Protein AF-A0A8J3SLG2-F1 (afdb_monomer_lite)

Foldseek 3Di:
DKWKKFKAQQDDPPPFQDGGGQKIWIQDPQAKIWMWGPGPDIDIDIDNHPVVVCVVPCVVVSIDIDTPDDPPPCVPPPVPPVVVVVVVVVPPD

InterPro domains:
  IPR059865 Acb5 phage protein [PF26761] (3-69)

Sequence (93 aa):
MFRRFVLIRKVDVTGVSGSGVVVHGVRFPDGVCAYRWNSPWKTTCIADSIADIEKIHGHDGATVVHWLDGENDQALADADLWQSVRRVHDEAV

Radius of gyration: 15.97 Å; chains: 1; bounding box: 39×22×44 Å

pLDDT: mean 81.61, std 18.51, range [45.56, 98.44]

Structu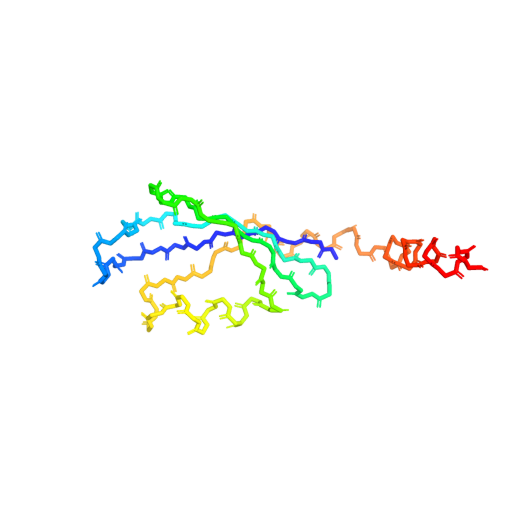re (mmCIF, N/CA/C/O backbone):
data_AF-A0A8J3SLG2-F1
#
_entry.id   AF-A0A8J3SLG2-F1
#
loop_
_atom_site.group_PDB
_atom_site.id
_atom_site.type_symbol
_atom_site.label_atom_id
_atom_site.label_alt_id
_atom_site.label_comp_id
_atom_site.label_asym_id
_atom_site.label_entity_id
_atom_site.label_seq_id
_atom_site.pdbx_PDB_ins_code
_atom_site.Cartn_x
_atom_site.Cartn_y
_atom_site.Cartn_z
_atom_site.occupancy
_atom_site.B_iso_or_equiv
_atom_site.auth_seq_id
_atom_site.auth_comp_id
_atom_site.auth_asym_id
_atom_site.auth_atom_id
_atom_site.pdbx_PDB_model_num
ATOM 1 N N . MET A 1 1 ? 0.512 -3.377 -16.281 1.00 74.62 1 MET A N 1
ATOM 2 C CA . MET A 1 1 ? 0.252 -1.959 -15.948 1.00 74.62 1 MET A CA 1
ATOM 3 C C . MET A 1 1 ? 0.462 -1.727 -14.460 1.00 74.62 1 MET A C 1
ATOM 5 O O . MET A 1 1 ? 0.230 -2.656 -13.690 1.00 74.62 1 MET A O 1
ATOM 9 N N . PHE A 1 2 ? 0.940 -0.547 -14.061 1.00 88.44 2 PHE A N 1
ATOM 10 C CA . PHE A 1 2 ? 1.011 -0.193 -12.644 1.00 88.44 2 PHE A CA 1
ATOM 11 C C . PHE A 1 2 ? -0.364 0.268 -12.142 1.00 88.44 2 PHE A C 1
ATOM 13 O O . PHE A 1 2 ? -1.149 0.792 -12.926 1.00 88.44 2 PHE A O 1
ATOM 20 N N . ARG A 1 3 ? -0.663 0.052 -10.858 1.00 93.62 3 ARG A N 1
ATOM 21 C CA . ARG A 1 3 ? -1.933 0.450 -10.234 1.00 93.62 3 ARG A CA 1
ATOM 22 C C . ARG A 1 3 ? -1.700 1.198 -8.932 1.00 93.62 3 ARG A C 1
ATOM 24 O O . ARG A 1 3 ? -0.934 0.742 -8.088 1.00 93.62 3 ARG A O 1
ATOM 31 N N . ARG A 1 4 ? -2.372 2.324 -8.746 1.00 96.50 4 ARG A N 1
ATOM 32 C CA . ARG A 1 4 ? -2.303 3.183 -7.565 1.00 96.50 4 ARG A CA 1
ATOM 33 C C . ARG A 1 4 ? -3.288 2.715 -6.503 1.00 96.50 4 ARG A C 1
ATOM 35 O O . ARG A 1 4 ? -4.425 2.342 -6.800 1.00 96.50 4 ARG A O 1
ATOM 42 N N . PHE A 1 5 ? -2.866 2.798 -5.251 1.00 97.06 5 PHE A N 1
ATOM 43 C CA . PHE A 1 5 ? -3.698 2.488 -4.097 1.00 97.06 5 PHE A CA 1
ATOM 44 C C . PHE A 1 5 ? -3.403 3.426 -2.926 1.00 97.06 5 PHE A C 1
ATOM 46 O O . PHE A 1 5 ? -2.381 4.114 -2.883 1.00 97.06 5 PHE A O 1
ATOM 53 N N . VAL A 1 6 ? -4.302 3.422 -1.950 1.00 97.31 6 VAL A N 1
ATOM 54 C CA . VAL A 1 6 ? -4.088 3.993 -0.619 1.00 97.31 6 VAL A CA 1
ATOM 55 C C . VAL A 1 6 ? -4.378 2.947 0.449 1.00 97.31 6 VAL A C 1
ATOM 57 O O . VAL A 1 6 ? -5.145 2.013 0.211 1.00 97.31 6 VAL A O 1
ATOM 60 N N . LEU A 1 7 ? -3.792 3.110 1.636 1.00 95.56 7 LEU A N 1
ATOM 61 C CA . LEU A 1 7 ? -4.260 2.396 2.823 1.00 95.56 7 LEU A CA 1
ATOM 62 C C . LEU A 1 7 ? -5.188 3.298 3.629 1.00 95.56 7 LEU A C 1
ATOM 64 O O . LEU A 1 7 ? -4.804 4.408 4.008 1.00 95.56 7 LEU A O 1
ATOM 68 N N . ILE A 1 8 ? -6.388 2.798 3.913 1.00 94.44 8 ILE A N 1
ATOM 69 C CA . ILE A 1 8 ? -7.374 3.462 4.763 1.00 94.44 8 ILE A CA 1
ATOM 70 C C . ILE A 1 8 ? -7.348 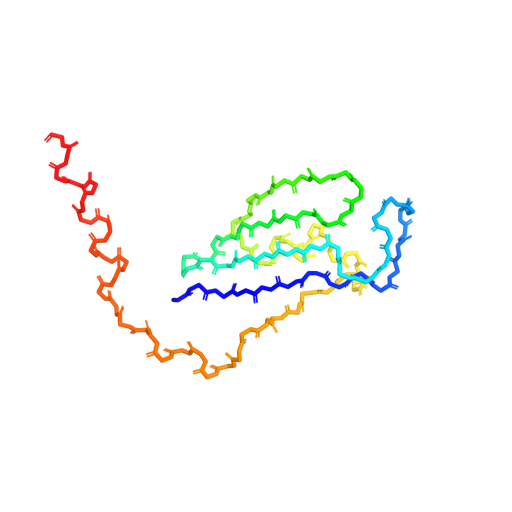2.801 6.137 1.00 94.44 8 ILE A C 1
ATOM 72 O O . ILE A 1 8 ? -7.754 1.649 6.291 1.00 94.44 8 ILE A O 1
ATOM 76 N N . ARG A 1 9 ? -6.891 3.545 7.142 1.00 92.56 9 ARG A N 1
ATOM 77 C CA . ARG A 1 9 ? -6.918 3.170 8.557 1.00 92.56 9 ARG A CA 1
ATOM 78 C C . ARG A 1 9 ? -8.260 3.571 9.165 1.00 92.56 9 ARG A C 1
ATOM 80 O O . ARG A 1 9 ? -8.565 4.754 9.267 1.00 92.56 9 ARG A O 1
ATOM 87 N N . LYS A 1 10 ? -9.055 2.590 9.577 1.00 90.88 10 LYS A N 1
ATOM 88 C CA . LYS A 1 10 ? -10.334 2.780 10.276 1.00 90.88 10 LYS A CA 1
ATOM 89 C C . LYS A 1 10 ? -10.137 3.045 11.767 1.00 90.88 10 LYS A C 1
ATOM 91 O O . LYS A 1 10 ? -10.853 3.863 12.329 1.00 90.88 10 LYS A O 1
ATOM 96 N N . VAL A 1 11 ? -9.188 2.344 12.390 1.00 88.56 11 VAL A N 1
ATOM 97 C CA . VAL A 1 11 ? -8.908 2.440 13.830 1.00 88.56 11 VAL A CA 1
ATOM 98 C C . VAL A 1 11 ? -7.405 2.490 14.049 1.00 88.56 11 VAL A C 1
ATOM 100 O O . VAL A 1 11 ? -6.703 1.537 13.717 1.00 88.56 11 VAL A O 1
ATOM 103 N N . ASP A 1 12 ? -6.906 3.584 14.621 1.00 83.62 12 ASP A N 1
ATOM 104 C CA . ASP A 1 12 ? -5.494 3.712 14.982 1.00 83.62 12 ASP A CA 1
ATOM 105 C C . ASP A 1 12 ? -5.186 3.036 16.323 1.00 83.62 12 ASP A C 1
ATOM 107 O O . ASP A 1 12 ? -5.120 3.679 17.366 1.00 83.62 12 ASP A O 1
ATOM 111 N N . VAL A 1 13 ? -5.002 1.717 16.291 1.00 79.12 13 VAL A N 1
ATOM 112 C CA . VAL A 1 13 ? -4.739 0.906 17.493 1.00 79.12 13 VAL A CA 1
ATOM 113 C C . VAL A 1 13 ? -3.406 1.229 18.178 1.00 79.12 13 VAL A C 1
ATOM 115 O O . VAL A 1 13 ? -3.223 0.875 19.339 1.00 79.12 13 VAL A O 1
ATOM 118 N N . THR A 1 14 ? -2.474 1.890 17.483 1.00 79.19 14 THR A N 1
ATOM 119 C CA . THR A 1 14 ? -1.150 2.234 18.027 1.00 79.19 14 THR A CA 1
ATOM 120 C C . THR A 1 14 ? -1.053 3.679 18.514 1.00 79.19 14 THR A C 1
ATOM 122 O O . THR A 1 14 ? -0.134 3.997 19.264 1.00 79.19 14 THR A O 1
ATOM 125 N N . GLY A 1 15 ? -1.964 4.560 18.083 1.00 81.56 15 GLY A N 1
ATOM 126 C CA . GLY A 1 15 ? -1.919 6.000 18.363 1.00 81.56 15 GLY A CA 1
ATOM 127 C C . GLY A 1 15 ? -0.808 6.762 17.625 1.00 81.56 15 GLY A C 1
ATOM 128 O O . GLY A 1 15 ? -0.510 7.901 17.981 1.00 81.56 15 GLY A O 1
ATOM 129 N N . VAL A 1 16 ? -0.155 6.142 16.634 1.00 78.88 16 VAL A N 1
ATOM 130 C CA . VAL A 1 16 ? 1.008 6.721 15.935 1.00 78.88 16 VAL A CA 1
ATOM 131 C C . VAL A 1 16 ? 0.626 7.354 14.600 1.00 78.88 16 VAL A C 1
ATOM 133 O O . VAL A 1 16 ? 1.166 8.394 14.225 1.00 78.88 16 VAL A O 1
ATOM 136 N N . SER A 1 17 ? -0.243 6.697 13.830 1.00 73.25 17 SER A N 1
ATOM 137 C CA . SER A 1 17 ? -0.451 7.028 12.410 1.00 73.25 17 SER A CA 1
ATOM 138 C C . SER A 1 17 ? -1.710 7.845 12.144 1.00 73.25 17 SER A C 1
ATOM 140 O O . SER A 1 17 ? -1.857 8.383 11.048 1.00 73.25 17 SER A O 1
ATOM 142 N N . GLY A 1 18 ? -2.605 7.948 13.125 1.00 84.25 18 GLY A N 1
ATOM 143 C CA . GLY A 1 18 ? -3.944 8.483 12.939 1.00 84.25 18 GLY A CA 1
ATOM 144 C C . GLY A 1 18 ? -4.837 7.544 12.124 1.00 84.25 18 GLY A C 1
ATOM 145 O O . GLY A 1 18 ? -4.451 6.437 11.754 1.00 84.25 18 GLY A O 1
ATOM 146 N N . SER A 1 19 ? -6.063 7.992 11.860 1.00 90.12 19 SER A N 1
ATOM 147 C CA . SER A 1 19 ? -7.041 7.299 11.007 1.00 90.12 19 SER A CA 1
ATOM 148 C C . SER A 1 19 ? -7.225 8.040 9.675 1.00 90.12 19 SER A C 1
ATOM 150 O O . SER A 1 19 ? -6.848 9.203 9.549 1.00 90.12 19 SER A O 1
ATOM 152 N N . GLY A 1 20 ? -7.811 7.379 8.675 1.00 91.31 20 GLY A N 1
ATOM 153 C CA . GLY A 1 20 ? -7.976 7.896 7.314 1.00 91.31 20 GLY A CA 1
ATOM 154 C C . GLY A 1 20 ? -6.911 7.372 6.348 1.00 91.31 20 GLY A C 1
ATOM 155 O O . GLY A 1 20 ? -6.465 6.232 6.468 1.00 91.31 20 GLY A O 1
ATOM 156 N N . VAL A 1 21 ? -6.521 8.182 5.361 1.00 93.81 21 VAL A N 1
ATOM 157 C CA . VAL A 1 21 ? -5.490 7.806 4.378 1.00 93.81 21 VAL A CA 1
ATOM 158 C C . VAL A 1 21 ? -4.105 7.925 5.008 1.00 93.81 21 VAL A C 1
ATOM 160 O O . VAL A 1 21 ? -3.568 9.023 5.162 1.00 93.81 21 VAL A O 1
ATOM 163 N N . VAL A 1 22 ? -3.521 6.778 5.352 1.00 92.56 22 VAL A N 1
ATOM 164 C CA . VAL A 1 22 ? -2.222 6.703 6.043 1.00 92.56 22 VAL A CA 1
ATOM 165 C C . VAL A 1 22 ? -1.064 6.358 5.110 1.00 92.56 22 VAL A C 1
ATOM 167 O O . VAL A 1 22 ? 0.091 6.578 5.469 1.00 92.56 22 VAL A O 1
ATOM 170 N N . VAL A 1 23 ? -1.350 5.859 3.905 1.00 95.75 23 VAL A N 1
ATOM 171 C CA . VAL A 1 23 ? -0.348 5.501 2.890 1.00 95.75 23 VAL A CA 1
ATOM 172 C C . VAL A 1 23 ? -0.860 5.832 1.492 1.00 95.75 23 VAL A C 1
ATOM 174 O O . VAL A 1 23 ? -2.029 5.593 1.194 1.00 95.75 23 VAL A O 1
ATOM 177 N N . HIS A 1 24 ? 0.048 6.288 0.627 1.00 97.00 24 HIS A N 1
ATOM 178 C CA . HIS A 1 24 ? -0.114 6.307 -0.829 1.00 97.00 24 HIS A CA 1
ATOM 179 C C . HIS A 1 24 ? 0.849 5.302 -1.459 1.00 97.00 24 HIS A C 1
ATOM 181 O O . HIS A 1 24 ? 2.019 5.263 -1.075 1.00 97.00 24 HIS A O 1
ATOM 187 N N . GLY A 1 25 ? 0.392 4.512 -2.426 1.00 97.69 25 GLY A N 1
ATOM 188 C CA . GLY A 1 25 ? 1.215 3.479 -3.041 1.00 97.69 25 GLY A CA 1
ATOM 189 C C . GLY A 1 25 ? 0.911 3.214 -4.507 1.00 97.69 25 GLY A C 1
ATOM 190 O O . GLY A 1 25 ? -0.103 3.644 -5.058 1.00 97.69 25 GLY A O 1
ATOM 191 N N . VAL A 1 26 ? 1.833 2.488 -5.128 1.00 97.69 26 VAL A N 1
ATOM 192 C CA . VAL A 1 26 ? 1.730 1.957 -6.483 1.00 97.69 26 VAL A CA 1
ATOM 193 C C . VAL A 1 26 ? 2.182 0.500 -6.481 1.00 97.69 26 VAL A C 1
ATOM 195 O O . VAL A 1 26 ? 3.200 0.166 -5.879 1.00 97.69 26 VAL A O 1
ATOM 198 N N . ARG A 1 27 ? 1.421 -0.366 -7.148 1.00 96.69 27 ARG A N 1
ATOM 199 C CA . ARG A 1 27 ? 1.808 -1.733 -7.494 1.00 96.69 27 ARG A CA 1
ATOM 200 C C . ARG A 1 27 ? 2.300 -1.751 -8.931 1.00 96.69 27 ARG A C 1
ATOM 202 O O . ARG A 1 27 ? 1.567 -1.335 -9.824 1.00 96.69 27 ARG A O 1
ATOM 209 N N . PHE A 1 28 ? 3.499 -2.250 -9.162 1.00 94.12 28 PHE A N 1
ATOM 210 C CA . PHE A 1 28 ? 4.079 -2.449 -10.482 1.00 94.12 28 PHE A CA 1
ATOM 211 C C . PHE A 1 28 ? 3.505 -3.701 -11.173 1.00 94.12 28 PHE A C 1
ATOM 213 O O . PHE A 1 28 ? 2.826 -4.515 -10.537 1.00 94.12 28 PHE A O 1
ATOM 220 N N . PRO A 1 29 ? 3.710 -3.862 -12.495 1.00 90.38 29 PRO A N 1
ATOM 221 C CA . PRO A 1 29 ? 3.184 -5.009 -13.238 1.00 90.38 29 PRO A CA 1
ATOM 222 C C . PRO A 1 29 ? 3.654 -6.374 -12.720 1.00 90.38 29 PRO A C 1
ATOM 224 O O . PRO A 1 29 ? 2.914 -7.344 -12.849 1.00 90.38 29 PRO A O 1
ATOM 227 N N . ASP A 1 30 ? 4.850 -6.443 -12.139 1.00 86.69 30 ASP A N 1
ATOM 228 C CA . ASP A 1 30 ? 5.438 -7.653 -11.555 1.00 86.69 30 ASP A CA 1
ATOM 229 C C . ASP A 1 30 ? 4.921 -7.973 -10.141 1.00 86.69 30 ASP A C 1
ATOM 231 O O . ASP A 1 30 ? 5.284 -8.996 -9.571 1.00 86.69 30 ASP A O 1
ATOM 235 N N . GLY A 1 31 ? 4.038 -7.134 -9.592 1.00 93.31 31 GLY A N 1
ATOM 236 C CA . GLY A 1 31 ? 3.423 -7.319 -8.279 1.00 93.31 31 GLY A CA 1
ATOM 237 C C . GLY A 1 31 ? 4.099 -6.540 -7.153 1.00 93.31 31 GLY A C 1
ATOM 238 O O . GLY A 1 31 ? 3.428 -6.263 -6.153 1.00 93.31 31 GLY A O 1
ATOM 239 N N . VAL A 1 32 ? 5.345 -6.095 -7.350 1.00 97.19 32 VAL A N 1
ATOM 240 C CA . VAL A 1 32 ? 6.092 -5.301 -6.367 1.00 97.19 32 VAL A CA 1
ATOM 241 C C . VAL A 1 32 ? 5.354 -3.995 -6.096 1.00 97.19 32 VAL A C 1
ATOM 243 O O . VAL A 1 32 ? 4.776 -3.381 -6.992 1.00 97.19 32 VAL A O 1
ATOM 246 N N . CYS A 1 33 ? 5.357 -3.547 -4.848 1.00 98.44 33 CYS A N 1
ATOM 247 C CA . CYS A 1 33 ? 4.706 -2.320 -4.419 1.00 98.44 33 CYS A CA 1
ATOM 248 C C . CYS A 1 33 ? 5.721 -1.334 -3.848 1.00 98.44 33 CYS A C 1
ATOM 250 O O . CYS A 1 33 ? 6.504 -1.692 -2.974 1.00 98.44 33 CYS A O 1
ATOM 252 N N . ALA A 1 34 ? 5.644 -0.072 -4.263 1.00 98.44 34 ALA A N 1
ATOM 253 C CA . ALA A 1 34 ? 6.299 1.041 -3.581 1.00 98.44 34 ALA A CA 1
ATOM 254 C C . ALA A 1 34 ? 5.238 1.921 -2.917 1.00 98.44 34 ALA A C 1
ATOM 256 O O . ALA A 1 34 ? 4.202 2.217 -3.518 1.00 98.44 34 ALA A O 1
ATOM 257 N N . TYR A 1 35 ? 5.475 2.345 -1.677 1.00 97.88 35 TYR A N 1
ATOM 258 C CA . TYR A 1 35 ? 4.499 3.135 -0.933 1.00 97.88 35 TYR A CA 1
ATOM 259 C C . TYR A 1 35 ? 5.137 4.095 0.073 1.00 97.88 35 TYR A C 1
ATOM 261 O O . TYR A 1 35 ? 6.237 3.871 0.578 1.00 97.88 35 TYR A O 1
ATOM 269 N N . ARG A 1 36 ? 4.439 5.199 0.348 1.00 97.12 36 ARG A N 1
ATOM 270 C CA . ARG A 1 36 ? 4.868 6.293 1.225 1.00 97.12 36 ARG A CA 1
ATOM 271 C C . ARG A 1 36 ? 3.838 6.509 2.322 1.00 97.12 36 ARG A C 1
ATOM 273 O O . ARG A 1 36 ? 2.656 6.703 2.035 1.00 97.12 36 ARG A O 1
ATOM 280 N N . TRP A 1 37 ? 4.302 6.542 3.566 1.00 93.88 37 TRP A N 1
ATOM 281 C CA . TRP A 1 37 ? 3.469 6.901 4.708 1.00 93.88 37 TRP A CA 1
ATOM 282 C C . TRP A 1 37 ? 3.135 8.394 4.704 1.00 93.88 37 TRP A C 1
ATOM 284 O O . TRP A 1 37 ? 4.002 9.243 4.482 1.00 93.88 37 TRP A O 1
ATOM 294 N N . ASN A 1 38 ? 1.867 8.698 4.971 1.00 87.56 38 ASN A N 1
ATOM 295 C CA . ASN A 1 38 ? 1.313 10.046 5.103 1.00 87.56 38 ASN A CA 1
ATOM 296 C C . ASN A 1 38 ? 1.114 10.463 6.576 1.00 87.56 38 ASN A C 1
ATOM 298 O O . ASN A 1 38 ? 0.411 11.422 6.876 1.00 87.56 38 ASN A O 1
ATOM 302 N N . SER A 1 39 ? 1.732 9.738 7.508 1.00 77.38 39 SER A N 1
ATOM 303 C CA . SER A 1 39 ? 1.792 10.106 8.923 1.00 77.38 39 SER A CA 1
ATOM 304 C C . SER A 1 39 ? 2.860 11.195 9.162 1.00 77.38 39 SER A C 1
ATOM 306 O O . SER A 1 39 ? 3.633 11.516 8.250 1.00 77.38 39 SER A O 1
ATOM 308 N N . PRO A 1 40 ? 2.958 11.775 10.376 1.00 78.38 40 PRO A N 1
ATOM 309 C CA . PRO A 1 40 ? 4.025 12.725 10.710 1.00 78.38 40 PRO A CA 1
ATOM 310 C C . PRO A 1 40 ? 5.439 12.169 10.464 1.00 78.38 40 PRO A C 1
ATOM 312 O O . PRO A 1 40 ? 6.346 12.908 10.082 1.00 78.38 40 PRO A O 1
ATOM 315 N N . TRP A 1 41 ? 5.612 10.853 10.610 1.00 81.62 41 TRP A N 1
ATOM 316 C CA . TRP A 1 41 ? 6.880 10.141 10.451 1.00 81.62 41 TRP A CA 1
ATOM 317 C C . TRP A 1 41 ? 6.933 9.438 9.094 1.00 81.62 41 TRP A C 1
ATOM 319 O O . TRP A 1 41 ? 6.669 8.244 8.962 1.00 81.62 41 TRP A O 1
ATOM 329 N N . LYS A 1 42 ? 7.245 10.206 8.050 1.00 85.25 42 LYS A N 1
ATOM 330 C CA . LYS A 1 42 ? 7.139 9.734 6.666 1.00 85.25 42 LYS A CA 1
ATOM 331 C C . LYS A 1 42 ? 8.295 8.806 6.281 1.00 85.25 42 LYS A C 1
ATOM 333 O O . LYS A 1 42 ? 9.417 9.264 6.051 1.00 85.25 42 LYS A O 1
ATOM 338 N N . THR A 1 43 ? 7.999 7.526 6.089 1.00 92.69 43 THR A N 1
ATOM 339 C CA . THR A 1 43 ? 8.910 6.530 5.503 1.00 92.69 43 THR A CA 1
ATOM 340 C C . THR A 1 43 ? 8.417 6.075 4.129 1.00 92.69 43 THR A C 1
ATOM 342 O O . THR A 1 43 ? 7.224 6.138 3.824 1.00 92.69 43 THR A O 1
ATOM 345 N N . THR A 1 44 ? 9.354 5.675 3.266 1.00 97.19 44 THR A N 1
ATOM 346 C CA . THR A 1 44 ? 9.063 5.029 1.978 1.00 97.19 44 THR A CA 1
ATOM 347 C C . THR A 1 44 ? 9.478 3.577 2.093 1.00 97.19 44 THR A C 1
ATOM 349 O O . THR A 1 44 ? 10.563 3.295 2.598 1.00 97.19 44 THR A O 1
ATOM 352 N N . CYS A 1 45 ? 8.631 2.676 1.623 1.00 97.69 45 CYS A N 1
ATOM 353 C CA . CYS A 1 45 ? 8.840 1.243 1.721 1.00 97.69 45 CYS A CA 1
ATOM 354 C C . CYS A 1 45 ? 8.618 0.580 0.361 1.00 97.69 45 CYS A C 1
ATOM 356 O O . CYS A 1 45 ? 7.901 1.107 -0.495 1.00 97.69 45 CYS A O 1
ATOM 358 N N . ILE A 1 46 ? 9.230 -0.590 0.205 1.00 98.31 46 ILE A N 1
ATOM 359 C CA . ILE A 1 46 ? 9.018 -1.508 -0.910 1.00 98.31 46 ILE A CA 1
ATOM 360 C C . ILE A 1 46 ? 8.536 -2.832 -0.312 1.00 98.31 46 ILE A C 1
ATOM 362 O O . ILE A 1 46 ? 9.036 -3.244 0.735 1.00 98.31 46 ILE A O 1
ATOM 366 N N . ALA A 1 47 ? 7.553 -3.464 -0.945 1.00 98.00 47 ALA A N 1
ATOM 367 C CA . ALA A 1 47 ? 7.055 -4.790 -0.594 1.0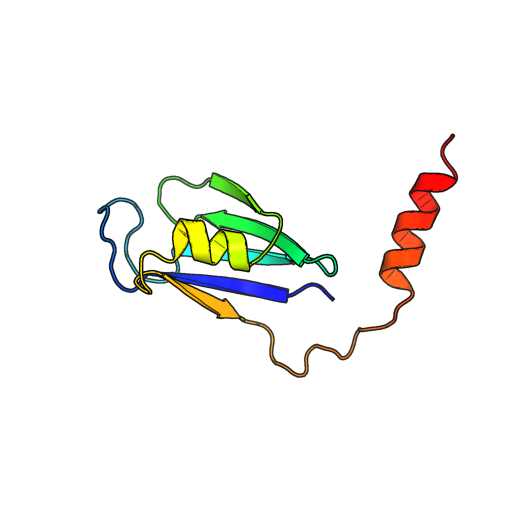0 98.00 47 ALA A CA 1
ATOM 368 C C . ALA A 1 47 ? 6.942 -5.649 -1.855 1.00 98.00 47 ALA A C 1
ATOM 370 O O . ALA A 1 47 ? 6.626 -5.123 -2.922 1.00 98.00 47 ALA A O 1
ATOM 371 N N . ASP A 1 48 ? 7.148 -6.958 -1.726 1.00 97.94 48 ASP A N 1
ATOM 372 C CA . ASP A 1 48 ? 7.085 -7.883 -2.863 1.00 97.94 48 ASP A CA 1
ATOM 373 C C . ASP A 1 48 ? 5.665 -8.012 -3.429 1.00 97.94 48 ASP A C 1
ATOM 375 O O . ASP A 1 48 ? 5.488 -8.247 -4.624 1.00 97.94 48 ASP A O 1
ATOM 379 N N . SER A 1 49 ? 4.639 -7.816 -2.596 1.00 97.44 49 SER A N 1
ATOM 380 C CA . SER A 1 49 ? 3.246 -7.876 -3.030 1.00 97.44 49 SER A CA 1
ATOM 381 C C . SER A 1 49 ? 2.307 -6.988 -2.208 1.00 97.44 49 SER A C 1
ATOM 383 O O . SER A 1 49 ? 2.606 -6.581 -1.083 1.00 97.44 49 SER A O 1
ATOM 385 N N . ILE A 1 50 ? 1.110 -6.728 -2.750 1.00 97.62 50 ILE A N 1
ATOM 386 C CA . ILE A 1 50 ? 0.034 -6.066 -1.993 1.00 97.62 50 ILE A CA 1
ATOM 387 C C . ILE A 1 50 ? -0.433 -6.923 -0.805 1.00 97.62 50 ILE A C 1
ATOM 389 O O . ILE A 1 50 ? -0.791 -6.378 0.235 1.00 97.62 50 ILE A O 1
ATOM 393 N N . ALA A 1 51 ? -0.363 -8.253 -0.932 1.00 97.44 51 ALA A N 1
ATOM 394 C CA . ALA A 1 51 ? -0.742 -9.182 0.127 1.00 97.44 51 ALA A CA 1
ATOM 395 C C . ALA A 1 51 ? 0.208 -9.082 1.329 1.00 97.44 51 ALA A C 1
ATOM 397 O O . ALA A 1 51 ? -0.240 -9.166 2.470 1.00 97.44 51 ALA A O 1
ATOM 398 N N . ASP A 1 52 ? 1.501 -8.832 1.100 1.00 97.81 52 ASP A N 1
ATOM 399 C CA . ASP A 1 52 ? 2.456 -8.588 2.187 1.00 97.81 52 ASP A CA 1
ATOM 400 C C . ASP A 1 52 ? 2.139 -7.285 2.925 1.00 97.81 52 ASP A C 1
ATOM 402 O O . ASP A 1 52 ? 2.198 -7.233 4.154 1.00 97.81 52 ASP A O 1
ATOM 406 N N . ILE A 1 53 ? 1.727 -6.243 2.194 1.00 97.38 53 ILE A N 1
ATOM 407 C CA . ILE A 1 53 ? 1.274 -4.983 2.796 1.00 97.38 53 ILE A CA 1
ATOM 408 C C . ILE A 1 53 ? 0.033 -5.224 3.664 1.00 97.38 53 ILE A C 1
ATOM 410 O O . ILE A 1 53 ? -0.010 -4.753 4.799 1.00 97.38 53 ILE A O 1
ATOM 414 N N . GLU A 1 54 ? -0.958 -5.970 3.174 1.00 96.56 54 GLU A N 1
ATOM 415 C CA . GLU A 1 54 ? -2.164 -6.314 3.941 1.00 96.56 54 GLU A CA 1
ATOM 416 C C . GLU A 1 54 ? -1.842 -7.174 5.164 1.00 96.56 54 GLU A C 1
ATOM 418 O O . GLU A 1 54 ? -2.354 -6.917 6.252 1.00 96.56 54 GLU A O 1
ATOM 423 N N . LYS A 1 55 ? -0.945 -8.153 5.026 1.00 95.56 55 LYS A N 1
ATOM 424 C CA . LYS A 1 55 ? -0.527 -9.025 6.126 1.00 95.56 55 LYS A CA 1
ATOM 425 C C . LYS A 1 55 ? 0.171 -8.251 7.243 1.00 95.56 55 LYS A C 1
ATOM 427 O O . LYS A 1 55 ? -0.074 -8.524 8.414 1.00 95.56 55 LYS A O 1
ATOM 432 N N . ILE A 1 56 ? 1.044 -7.306 6.894 1.00 94.12 56 ILE A N 1
ATOM 433 C CA . ILE A 1 56 ? 1.837 -6.547 7.871 1.00 94.12 56 ILE A CA 1
ATOM 434 C C . ILE A 1 56 ? 1.024 -5.389 8.464 1.00 94.12 56 ILE A C 1
ATOM 436 O O . ILE A 1 56 ? 1.078 -5.156 9.671 1.00 94.12 56 ILE A O 1
ATOM 440 N N . HIS A 1 57 ? 0.263 -4.665 7.636 1.00 93.00 57 HIS A N 1
ATOM 441 C CA . HIS A 1 57 ? -0.371 -3.396 8.021 1.00 93.00 57 HIS A CA 1
ATOM 442 C C . HIS A 1 57 ? -1.891 -3.476 8.168 1.00 93.00 57 HIS A C 1
ATOM 444 O O . HIS A 1 57 ? -2.495 -2.505 8.621 1.00 93.00 57 HIS A O 1
ATOM 450 N N . GLY A 1 58 ? -2.530 -4.585 7.793 1.00 91.19 58 GLY A N 1
ATOM 451 C CA . GLY A 1 58 ? -3.988 -4.738 7.777 1.00 91.19 58 GLY A CA 1
ATOM 452 C C . GLY A 1 58 ? -4.638 -4.729 9.159 1.00 91.19 58 GLY A C 1
ATOM 453 O O . GLY A 1 58 ? -5.755 -4.233 9.291 1.00 91.19 58 GLY A O 1
ATOM 454 N N . HIS A 1 59 ? -3.932 -5.220 10.187 1.00 87.62 59 HIS A N 1
ATOM 455 C CA . HIS A 1 59 ? -4.377 -5.242 11.590 1.00 87.62 59 HIS A CA 1
ATOM 456 C C . HIS A 1 59 ? -5.842 -5.700 11.746 1.00 87.62 59 HIS A C 1
ATOM 458 O O . HIS A 1 59 ? -6.697 -4.912 12.146 1.00 87.62 59 HIS A O 1
ATOM 464 N N . ASP A 1 60 ? -6.147 -6.939 11.348 1.00 88.94 60 ASP A N 1
ATOM 465 C CA . ASP A 1 60 ? -7.497 -7.532 11.407 1.00 88.94 60 ASP A CA 1
ATOM 466 C C . ASP A 1 60 ? -8.601 -6.661 10.772 1.00 88.94 60 ASP A C 1
ATOM 468 O O . ASP A 1 60 ? -9.736 -6.581 11.240 1.00 88.94 60 ASP A O 1
ATOM 472 N N . GLY A 1 61 ? -8.260 -5.971 9.679 1.00 90.44 61 GLY A N 1
ATOM 473 C CA . GLY A 1 61 ? -9.180 -5.108 8.935 1.00 90.44 61 GLY A CA 1
ATOM 474 C C . GLY A 1 61 ? -9.302 -3.684 9.483 1.00 90.44 61 GLY A C 1
ATOM 475 O O . GLY A 1 61 ? -10.083 -2.890 8.941 1.00 90.44 61 GLY A O 1
ATOM 476 N N . ALA A 1 62 ? -8.520 -3.323 10.506 1.00 92.00 62 ALA A N 1
ATOM 477 C CA . ALA A 1 62 ? -8.385 -1.940 10.953 1.00 92.00 62 ALA A CA 1
ATOM 478 C C . ALA A 1 62 ? -7.686 -1.062 9.904 1.00 92.00 62 ALA A C 1
ATOM 480 O O . ALA A 1 62 ? -7.901 0.149 9.896 1.00 92.00 62 ALA A O 1
ATOM 481 N N . THR A 1 63 ? -6.920 -1.647 8.982 1.00 94.38 63 THR A N 1
ATOM 482 C CA . THR A 1 63 ? -6.424 -0.995 7.765 1.00 94.38 63 THR A CA 1
ATOM 483 C C . THR A 1 63 ? -6.823 -1.799 6.541 1.00 94.38 63 THR A C 1
ATOM 485 O O . THR A 1 63 ? -6.688 -3.017 6.533 1.00 94.38 63 THR A O 1
ATOM 488 N N . VAL A 1 64 ? -7.260 -1.126 5.481 1.00 95.62 64 VAL A N 1
ATOM 489 C CA . VAL A 1 64 ? -7.641 -1.782 4.223 1.00 95.62 64 VAL A CA 1
ATOM 490 C C . VAL A 1 64 ? -6.995 -1.102 3.024 1.00 95.62 64 VAL A C 1
ATOM 492 O O . VAL A 1 64 ? -6.790 0.114 3.030 1.00 95.62 64 VAL A O 1
ATOM 495 N N . VAL A 1 65 ? -6.696 -1.881 1.986 1.00 97.31 65 VAL A N 1
ATOM 496 C CA . VAL A 1 65 ? -6.266 -1.362 0.684 1.00 97.31 65 VAL A CA 1
ATOM 497 C C . VAL A 1 65 ? -7.478 -0.814 -0.064 1.00 97.31 65 VAL A C 1
ATOM 499 O O . VAL A 1 65 ? -8.520 -1.461 -0.148 1.00 97.31 65 VAL A O 1
ATOM 502 N N . HIS A 1 66 ? -7.332 0.372 -0.644 1.00 95.69 66 HIS A N 1
ATOM 503 C CA . HIS A 1 66 ? -8.301 0.948 -1.567 1.00 95.69 66 HIS A CA 1
ATOM 504 C C . HIS A 1 66 ? -7.608 1.311 -2.883 1.00 95.69 66 HIS A C 1
ATOM 506 O O . HIS A 1 66 ? -6.684 2.127 -2.901 1.00 95.69 66 HIS A O 1
ATOM 512 N N . TRP A 1 67 ? -8.038 0.687 -3.980 1.00 95.56 67 TRP A N 1
ATOM 513 C CA . TRP A 1 67 ? -7.516 0.949 -5.322 1.00 95.56 67 TRP A CA 1
ATOM 514 C C . TRP A 1 67 ? -8.127 2.226 -5.893 1.00 95.56 67 TRP A C 1
ATOM 516 O O . TRP A 1 67 ? -9.337 2.411 -5.829 1.00 95.56 67 TRP A O 1
ATOM 526 N N . LEU A 1 68 ? -7.283 3.093 -6.455 1.00 91.38 68 LEU A N 1
ATOM 527 C CA . LEU A 1 68 ? -7.718 4.354 -7.066 1.00 91.38 68 LEU A CA 1
ATOM 528 C C . LEU A 1 68 ? -8.007 4.218 -8.564 1.00 91.38 68 LEU A C 1
ATOM 530 O O . LEU A 1 68 ? -8.684 5.065 -9.138 1.00 91.38 68 LEU A O 1
ATOM 534 N N . ASP A 1 69 ? -7.462 3.171 -9.179 1.00 88.88 69 ASP A N 1
ATOM 535 C CA . ASP A 1 69 ? -7.608 2.881 -10.601 1.00 88.88 69 ASP A CA 1
ATOM 536 C C . ASP A 1 69 ? -8.731 1.857 -10.796 1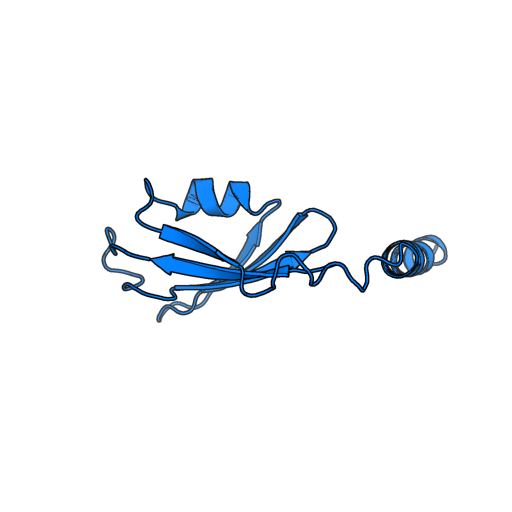.00 88.88 69 ASP A C 1
ATOM 538 O O . ASP A 1 69 ? -8.789 0.839 -10.084 1.00 88.88 69 ASP A O 1
ATOM 542 N N . GLY A 1 70 ? -9.616 2.136 -11.755 1.00 74.31 70 GLY A N 1
ATOM 543 C CA . GLY A 1 70 ? -10.795 1.325 -12.040 1.00 74.31 70 GLY A CA 1
ATOM 544 C C . GLY A 1 70 ? -10.435 -0.045 -12.617 1.00 74.31 70 GLY A C 1
ATOM 545 O O . GLY A 1 70 ? -9.321 -0.276 -13.085 1.00 74.31 70 GLY A O 1
ATOM 546 N N . GLU A 1 71 ? -11.390 -0.978 -12.622 1.00 63.66 71 GLU A N 1
ATOM 547 C CA . GLU A 1 71 ? -11.178 -2.308 -13.223 1.00 63.66 71 GLU A CA 1
ATOM 548 C C . GLU A 1 71 ? -10.891 -2.233 -14.733 1.00 63.66 71 GLU A C 1
ATOM 550 O O . GLU A 1 71 ? -10.197 -3.093 -15.270 1.00 63.66 71 GLU A O 1
ATOM 555 N N . ASN A 1 72 ? -11.357 -1.164 -15.392 1.00 56.66 72 ASN A N 1
ATOM 556 C CA . ASN A 1 72 ? -11.215 -0.919 -16.829 1.00 56.66 72 ASN A CA 1
ATOM 557 C C . ASN A 1 72 ? -9.951 -0.139 -17.232 1.00 56.66 72 ASN A C 1
ATOM 559 O O . ASN A 1 72 ? -9.729 0.073 -18.422 1.00 56.66 72 ASN A O 1
ATOM 563 N N . ASP A 1 73 ? -9.081 0.224 -16.285 1.00 53.41 73 ASP A N 1
ATOM 564 C CA . ASP A 1 73 ? -7.785 0.845 -16.598 1.00 53.41 73 ASP A CA 1
ATOM 565 C C . ASP A 1 73 ? -6.778 -0.167 -17.188 1.00 53.41 73 ASP A C 1
ATOM 567 O O . ASP A 1 73 ? -5.605 0.139 -17.345 1.00 53.41 73 ASP A O 1
ATOM 571 N N . GLN A 1 74 ? -7.213 -1.375 -17.574 1.00 50.41 74 GLN A N 1
ATOM 572 C CA . GLN A 1 74 ? -6.400 -2.380 -18.277 1.00 50.41 74 GLN A CA 1
ATOM 573 C C . GLN A 1 74 ? -6.040 -2.015 -19.732 1.00 50.41 74 GLN A C 1
ATOM 575 O O . GLN A 1 74 ? -5.294 -2.751 -20.375 1.00 50.41 74 GLN A O 1
ATOM 580 N N . ALA A 1 75 ? -6.528 -0.891 -20.265 1.00 46.59 75 ALA A N 1
ATOM 581 C CA . ALA A 1 75 ? -6.416 -0.535 -21.684 1.00 46.59 75 ALA A CA 1
ATOM 582 C C . ALA A 1 75 ? -4.998 -0.170 -22.187 1.00 46.59 75 ALA A C 1
ATOM 584 O O . ALA A 1 75 ? -4.844 0.128 -23.365 1.00 46.59 75 ALA A O 1
ATOM 585 N N . LEU A 1 76 ? -3.957 -0.218 -21.344 1.00 48.75 76 LEU A N 1
ATOM 586 C CA . LEU A 1 76 ? -2.549 -0.096 -21.769 1.00 48.75 76 LEU A CA 1
ATOM 587 C C . LEU A 1 76 ? -1.744 -1.383 -21.519 1.00 48.75 76 LEU A C 1
ATOM 589 O O . LEU A 1 76 ? -0.527 -1.344 -21.330 1.00 48.75 76 LEU A O 1
ATOM 593 N N . ALA A 1 77 ? -2.410 -2.540 -21.484 1.00 49.12 77 ALA A N 1
ATOM 594 C CA . ALA A 1 77 ? -1.769 -3.852 -21.467 1.00 49.12 77 ALA A CA 1
ATOM 595 C C . ALA A 1 77 ? -1.173 -4.232 -22.839 1.00 49.12 77 ALA A C 1
ATOM 597 O O . ALA A 1 77 ? -1.383 -5.341 -23.317 1.00 49.12 77 ALA A O 1
ATOM 598 N N . ASP A 1 78 ? -0.394 -3.342 -23.455 1.00 45.56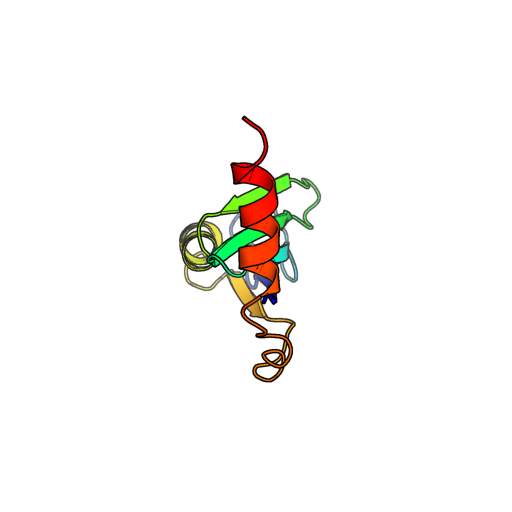 78 ASP A N 1
ATOM 599 C CA . ASP A 1 78 ? 0.496 -3.742 -24.540 1.00 45.56 78 ASP A CA 1
ATOM 600 C C . ASP A 1 78 ? 1.741 -4.377 -23.914 1.00 45.56 78 ASP A C 1
ATOM 602 O O . ASP A 1 78 ? 2.516 -3.745 -23.189 1.00 45.56 78 ASP A O 1
ATOM 606 N N . ALA A 1 79 ? 1.903 -5.673 -24.168 1.00 47.88 79 ALA A N 1
ATOM 607 C CA . ALA A 1 79 ? 2.949 -6.545 -23.638 1.00 47.88 79 ALA A CA 1
ATOM 608 C C . ALA A 1 79 ? 4.393 -6.144 -24.031 1.00 47.88 79 ALA A C 1
ATOM 610 O O . ALA A 1 79 ? 5.342 -6.813 -23.622 1.00 47.88 79 ALA A O 1
ATOM 611 N N . ASP A 1 80 ? 4.580 -5.035 -24.750 1.00 52.94 80 ASP A N 1
ATOM 612 C CA . ASP A 1 80 ? 5.867 -4.606 -25.302 1.00 52.94 80 ASP A CA 1
ATOM 613 C C . ASP A 1 80 ? 6.645 -3.609 -24.429 1.00 52.94 80 ASP A C 1
ATOM 615 O O . ASP A 1 80 ? 7.870 -3.538 -24.535 1.00 52.94 80 ASP A O 1
ATOM 619 N N . LEU A 1 81 ? 6.010 -2.876 -23.507 1.00 57.44 81 LEU A N 1
ATOM 620 C CA . LEU A 1 81 ? 6.708 -1.853 -22.702 1.00 57.44 81 LEU A CA 1
ATOM 621 C C . LEU A 1 81 ? 7.629 -2.435 -21.613 1.00 57.44 81 LEU A C 1
ATOM 623 O O . LEU A 1 81 ? 8.670 -1.861 -21.309 1.00 57.44 81 LEU A O 1
ATOM 627 N N . TRP A 1 82 ? 7.288 -3.585 -21.022 1.00 49.12 82 TRP A N 1
ATOM 628 C CA . TRP A 1 82 ? 8.132 -4.201 -19.984 1.00 49.12 82 TRP A CA 1
ATOM 629 C C . TRP A 1 82 ? 9.254 -5.070 -20.564 1.00 49.12 82 TRP A C 1
ATOM 631 O O . TRP A 1 82 ? 10.363 -5.092 -20.028 1.00 49.12 82 TRP A O 1
ATOM 641 N N . GLN A 1 83 ? 9.002 -5.749 -21.690 1.00 50.72 83 GLN A N 1
ATOM 642 C CA . GLN A 1 83 ? 10.052 -6.493 -22.391 1.00 50.72 83 GLN A CA 1
ATOM 643 C C . GLN A 1 83 ? 11.094 -5.560 -23.024 1.00 50.72 83 GLN A C 1
ATOM 645 O O . GLN A 1 83 ? 12.278 -5.893 -23.027 1.00 50.72 83 GLN A O 1
ATOM 650 N N . SER A 1 84 ? 10.692 -4.377 -23.503 1.00 51.41 84 SER A N 1
ATOM 651 C CA . SER A 1 84 ? 11.625 -3.378 -24.046 1.00 51.41 84 SER A CA 1
ATOM 652 C C . SER A 1 84 ? 12.546 -2.773 -22.979 1.00 51.41 84 SER A C 1
ATOM 654 O O . SER A 1 84 ? 13.735 -2.628 -23.242 1.00 51.41 84 SER A O 1
ATOM 656 N N . VAL A 1 85 ? 12.062 -2.518 -21.757 1.00 55.75 85 VAL A N 1
ATOM 657 C CA . VAL A 1 85 ? 12.911 -2.043 -20.642 1.00 55.75 85 VAL A CA 1
ATOM 658 C C . VAL A 1 85 ? 13.919 -3.106 -20.186 1.00 55.75 85 VAL A C 1
ATOM 660 O O . VAL A 1 85 ? 15.067 -2.773 -19.904 1.00 55.75 85 VAL A O 1
ATOM 663 N N . ARG A 1 86 ? 13.541 -4.393 -20.154 1.00 53.38 86 ARG A N 1
ATOM 664 C CA . ARG A 1 86 ? 14.481 -5.478 -19.810 1.00 53.38 86 ARG A CA 1
ATOM 665 C C . ARG A 1 86 ? 15.573 -5.679 -20.863 1.00 53.38 86 ARG A C 1
ATOM 667 O O . ARG A 1 86 ? 16.718 -5.901 -20.491 1.00 53.38 86 ARG A O 1
ATOM 674 N N . ARG A 1 87 ? 15.254 -5.534 -22.154 1.00 51.03 87 ARG A N 1
ATOM 675 C CA . ARG A 1 87 ? 16.227 -5.722 -23.245 1.00 51.03 87 ARG A CA 1
ATOM 676 C C . ARG A 1 87 ? 17.392 -4.719 -23.191 1.00 51.03 87 ARG A C 1
ATOM 678 O O . ARG A 1 87 ? 18.506 -5.080 -23.539 1.00 51.03 87 ARG A O 1
ATOM 685 N N . VAL A 1 88 ? 17.167 -3.503 -2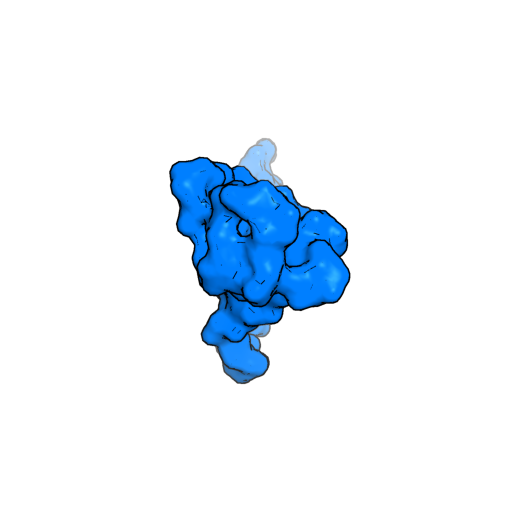2.679 1.00 53.47 88 VAL A N 1
ATOM 686 C CA . VAL A 1 88 ? 18.224 -2.483 -22.503 1.00 53.47 88 VAL A CA 1
ATOM 687 C C . VAL A 1 88 ? 19.268 -2.890 -21.449 1.00 53.47 88 VAL A C 1
ATOM 689 O O . VAL A 1 88 ? 20.407 -2.439 -21.518 1.00 53.47 88 VAL A O 1
ATOM 692 N N . HIS A 1 89 ? 18.920 -3.751 -20.489 1.00 47.84 89 HIS A N 1
ATOM 693 C CA . HIS A 1 89 ? 19.858 -4.192 -19.451 1.00 47.84 89 HIS A CA 1
ATOM 694 C C . HIS A 1 89 ? 20.740 -5.378 -19.870 1.00 47.84 89 HIS A C 1
ATOM 696 O O . HIS A 1 89 ? 21.829 -5.519 -19.320 1.00 47.84 89 HIS A O 1
ATOM 702 N N . ASP A 1 90 ? 20.318 -6.178 -20.853 1.00 47.91 90 ASP A N 1
ATOM 703 C CA . ASP A 1 90 ? 21.067 -7.359 -21.311 1.00 47.91 90 ASP A CA 1
ATOM 704 C C . ASP A 1 90 ? 22.100 -7.041 -22.416 1.00 47.91 90 ASP A C 1
ATOM 706 O O . ASP A 1 90 ? 22.942 -7.878 -22.726 1.00 47.91 90 ASP A O 1
ATOM 710 N N . GLU A 1 91 ? 22.080 -5.832 -22.995 1.00 49.28 91 GLU A N 1
ATOM 711 C CA . GLU A 1 91 ? 23.047 -5.375 -24.016 1.00 49.28 91 GLU A CA 1
ATOM 712 C C . GLU A 1 91 ? 24.198 -4.524 -23.438 1.00 49.28 91 GLU A C 1
ATOM 714 O O . GLU A 1 91 ? 25.040 -4.018 -24.179 1.00 49.28 91 GLU A O 1
ATOM 719 N N . ALA A 1 92 ? 24.256 -4.368 -22.112 1.00 48.59 92 ALA A N 1
ATOM 720 C CA . ALA A 1 92 ? 25.292 -3.615 -21.406 1.00 48.59 92 ALA A CA 1
ATOM 721 C C . ALA A 1 92 ? 26.223 -4.535 -20.591 1.00 48.59 92 ALA A C 1
ATOM 723 O O . ALA A 1 92 ? 26.351 -4.362 -19.378 1.00 48.59 92 ALA A O 1
ATOM 724 N N . VAL A 1 93 ? 26.869 -5.502 -21.258 1.00 46.81 93 VAL A N 1
ATOM 725 C CA . VAL A 1 93 ? 28.085 -6.206 -20.789 1.00 46.81 93 VAL A CA 1
ATOM 726 C C . VAL A 1 93 ? 29.023 -6.441 -21.966 1.00 46.81 93 VAL A C 1
ATOM 728 O O . VAL A 1 93 ? 28.553 -6.987 -22.987 1.00 46.81 93 VAL A O 1
#

Secondary structure (DSSP, 8-state):
--EEEEEEES--TTSSS-SEEEEEEEE-TTS-EEEEE-SSS--EEEES-HHHHHHHH-TTTTEEEEE-S-TTGGGG--THHHHHHHHHHHT--

Organism: NCBI:txid936338